Protein AF-A0A7Y2GK60-F1 (afdb_monomer_lite)

pLDDT: mean 76.9, std 16.94, range [36.66, 94.44]

Sequence (176 aa):
MSRAVLLAFAMVAAMIVVGAVLTADDEATPAERQLGAAIASDLLDEEPGRPPTPYEPTAAGCIGAQVVARVGIDRLTEIGLTPEAISRIGFRPHELSLTPDERISVVDAMEACVDLLEVAVLSLSPTGGQAARACVRGALGPDGARSLWEWRVGPIEVAQPDGLPAKLELVDDCLG

Foldseek 3Di:
DDVLVVVLLVDQLDDFDWDDDPDDPDPDDPQLQLLLVLQLVLSNPPDDPDDDDPQSSVLSSQLSNQLCVQCPPVNCVVQVRHSVVCVPPNDQLLPTPDDLVSLLSSLVSNVNTGQLLLSVLCSSCVPDDPQLSVQLSVLQDSVNSSQVSSCRSHHVPDDRPPPNVVSVVSNVVSRD

Radius of gyration: 16.2 Å; chains: 1; bounding box: 33×37×48 Å

Secondary structure (DSSP, 8-state):
--HHHHHHTT---------------SS--HHHHHHHHHHHHHHH---TTPPPPTTHHHHHHHHHHHHHHHH-HHHHHHTT--HHHHHHH---GGGS---HHHHHHHHHHHHT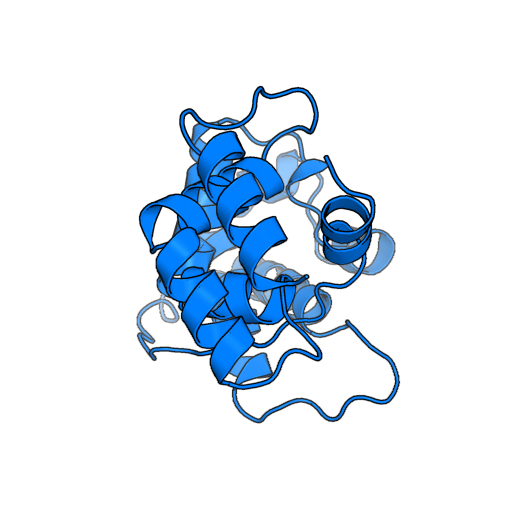TS-HHHHHHHHH-SS--HHHHHHHHHHHHHHHHHHHHHHHHS-TTSPPPTTHHHHHHHHHHHH-

Structure (mmCIF, N/CA/C/O backbone):
data_AF-A0A7Y2GK60-F1
#
_entry.id   AF-A0A7Y2GK60-F1
#
loop_
_atom_site.group_PDB
_atom_site.id
_atom_site.type_symbol
_atom_site.label_atom_id
_atom_site.label_alt_id
_atom_site.label_comp_id
_atom_site.label_asym_id
_atom_site.label_entity_id
_atom_site.label_seq_id
_atom_site.pdbx_PDB_ins_code
_atom_site.Cartn_x
_atom_site.Cartn_y
_atom_site.Cartn_z
_atom_site.occupancy
_atom_site.B_iso_or_equiv
_atom_site.auth_seq_id
_atom_site.auth_comp_id
_atom_site.auth_asym_id
_atom_site.auth_atom_id
_atom_site.pdbx_PDB_model_num
ATOM 1 N N . MET A 1 1 ? -2.068 7.053 -22.361 1.00 48.44 1 MET A N 1
ATOM 2 C CA . MET A 1 1 ? -2.176 5.809 -21.568 1.00 48.44 1 MET A CA 1
ATOM 3 C C . MET A 1 1 ? -2.483 4.658 -22.501 1.00 48.44 1 MET A C 1
ATOM 5 O O . MET A 1 1 ? -3.569 4.623 -23.077 1.00 48.44 1 MET A O 1
ATOM 9 N N . SER A 1 2 ? -1.514 3.766 -22.697 1.00 42.38 2 SER A N 1
ATOM 10 C CA . SER A 1 2 ? -1.704 2.568 -23.510 1.00 42.38 2 SER A CA 1
ATOM 11 C C . SER A 1 2 ? -2.629 1.575 -22.791 1.00 42.38 2 SER A C 1
ATOM 13 O O . SER A 1 2 ? -2.714 1.561 -21.562 1.00 42.38 2 SER A O 1
ATOM 15 N N . ARG A 1 3 ? -3.355 0.736 -23.543 1.00 42.28 3 ARG A N 1
ATOM 16 C CA . ARG A 1 3 ? -4.269 -0.284 -22.981 1.00 42.28 3 ARG A CA 1
ATOM 17 C C . ARG A 1 3 ? -3.556 -1.254 -22.024 1.00 42.28 3 ARG A C 1
ATOM 19 O O . ARG A 1 3 ? -4.218 -1.808 -21.156 1.00 42.28 3 ARG A O 1
ATOM 26 N N . ALA A 1 4 ? -2.238 -1.417 -22.164 1.00 41.47 4 ALA A N 1
ATOM 27 C CA . ALA A 1 4 ? -1.392 -2.250 -21.312 1.00 41.47 4 ALA A CA 1
ATOM 28 C C . ALA A 1 4 ? -1.320 -1.745 -19.860 1.00 41.47 4 ALA A C 1
ATOM 30 O O . ALA A 1 4 ? -1.541 -2.535 -18.948 1.00 41.47 4 ALA A O 1
ATOM 31 N N . VAL A 1 5 ? -1.140 -0.436 -19.637 1.00 46.25 5 VAL A N 1
ATOM 32 C CA . VAL A 1 5 ? -1.157 0.167 -18.289 1.00 46.25 5 VAL A CA 1
ATOM 33 C C . VAL A 1 5 ? -2.519 -0.044 -17.629 1.00 46.25 5 VAL A C 1
ATOM 35 O O . VAL A 1 5 ? -2.594 -0.519 -16.503 1.00 46.25 5 VAL A O 1
ATOM 38 N N . LEU A 1 6 ? -3.611 0.224 -18.356 1.00 44.09 6 LEU A N 1
ATOM 39 C CA . LEU A 1 6 ? -4.986 0.008 -17.877 1.00 44.09 6 LEU A CA 1
ATOM 40 C C . LEU A 1 6 ? -5.301 -1.467 -17.566 1.00 44.09 6 LEU A C 1
ATOM 42 O O . LEU A 1 6 ? -6.084 -1.731 -16.658 1.00 44.09 6 LEU A O 1
ATOM 46 N N . LEU A 1 7 ? -4.703 -2.418 -18.293 1.00 40.12 7 LEU A N 1
ATOM 47 C CA . LEU A 1 7 ? -4.845 -3.858 -18.043 1.00 40.12 7 LEU A CA 1
ATOM 48 C C . LEU A 1 7 ? -3.980 -4.338 -16.867 1.00 40.12 7 LEU A C 1
ATOM 50 O O . LEU A 1 7 ? -4.447 -5.167 -16.090 1.00 40.12 7 LEU A O 1
ATOM 54 N N . ALA A 1 8 ? -2.780 -3.780 -16.677 1.00 44.50 8 ALA A N 1
ATOM 55 C CA . ALA A 1 8 ? -1.943 -4.055 -15.506 1.00 44.50 8 ALA A CA 1
ATOM 56 C C . ALA A 1 8 ? -2.621 -3.594 -14.200 1.00 44.50 8 ALA A C 1
ATOM 58 O O . ALA A 1 8 ? -2.521 -4.273 -13.182 1.00 44.50 8 ALA A O 1
ATOM 59 N N . PHE A 1 9 ? -3.416 -2.514 -14.241 1.00 44.41 9 PHE A N 1
ATOM 60 C CA . PHE A 1 9 ? -4.213 -2.045 -13.095 1.00 44.41 9 PHE A CA 1
ATOM 61 C C . PHE A 1 9 ? -5.271 -3.043 -12.592 1.00 44.41 9 PHE A C 1
ATOM 63 O O . PHE A 1 9 ? -5.734 -2.901 -11.457 1.00 44.41 9 PHE A O 1
ATOM 70 N N . ALA A 1 10 ? -5.639 -4.043 -13.399 1.00 39.12 10 ALA A N 1
ATOM 71 C CA . ALA A 1 10 ? -6.631 -5.059 -13.055 1.00 39.12 10 ALA A CA 1
ATOM 72 C C . ALA A 1 10 ? -6.024 -6.406 -12.612 1.00 39.12 10 ALA A C 1
ATOM 74 O O . ALA A 1 10 ? -6.779 -7.307 -12.264 1.00 39.12 10 ALA A O 1
ATOM 75 N N . MET A 1 11 ? -4.694 -6.573 -12.645 1.00 37.56 11 MET A N 1
ATOM 76 C CA . MET A 1 11 ? -4.061 -7.900 -12.603 1.00 37.56 11 MET A CA 1
ATOM 77 C C . MET A 1 11 ? -2.810 -7.934 -11.710 1.00 37.56 11 MET A C 1
ATOM 79 O O . MET A 1 11 ? -1.748 -8.393 -12.122 1.00 37.56 11 MET A O 1
ATOM 83 N N . VAL A 1 12 ? -2.920 -7.425 -10.479 1.00 42.41 12 VAL A N 1
ATOM 84 C CA . VAL A 1 12 ? -1.800 -7.380 -9.521 1.00 42.41 12 VAL A CA 1
ATOM 85 C C . VAL A 1 12 ? -2.029 -8.356 -8.374 1.00 42.41 12 VAL A C 1
ATOM 87 O O . VAL A 1 12 ? -2.078 -7.967 -7.214 1.00 42.41 12 VAL A O 1
ATOM 90 N N . ALA A 1 13 ? -2.105 -9.644 -8.705 1.00 40.44 13 ALA A N 1
ATOM 91 C CA . ALA A 1 13 ? -1.953 -10.707 -7.719 1.00 40.44 13 ALA A CA 1
ATOM 92 C C . ALA A 1 13 ? -0.456 -10.867 -7.387 1.00 40.44 13 ALA A C 1
ATOM 94 O O . ALA A 1 13 ? 0.284 -11.646 -8.000 1.00 40.44 13 ALA A O 1
ATOM 95 N N . ALA A 1 14 ? -0.026 -10.006 -6.463 1.00 44.34 14 ALA A N 1
ATOM 96 C CA . ALA A 1 14 ? 1.103 -10.102 -5.545 1.00 44.34 14 ALA A CA 1
ATOM 97 C C . ALA A 1 14 ? 2.241 -11.075 -5.923 1.00 44.34 14 ALA A C 1
ATOM 99 O O . ALA A 1 14 ? 2.119 -12.293 -5.840 1.00 44.34 14 ALA A O 1
ATOM 100 N N . MET A 1 15 ? 3.420 -10.538 -6.233 1.00 42.94 15 MET A N 1
ATOM 101 C CA . MET A 1 15 ? 4.673 -11.199 -5.869 1.00 42.94 15 MET A CA 1
ATOM 102 C C . MET A 1 15 ? 5.364 -10.299 -4.861 1.00 42.94 15 MET A C 1
ATOM 104 O O . MET A 1 15 ? 5.903 -9.252 -5.213 1.00 42.94 15 MET A O 1
ATOM 108 N N . ILE A 1 16 ? 5.292 -10.691 -3.595 1.00 49.38 16 ILE A N 1
ATOM 109 C CA . ILE A 1 16 ? 5.870 -9.920 -2.510 1.00 49.38 16 ILE A CA 1
ATOM 110 C C . ILE A 1 16 ? 7.269 -10.457 -2.198 1.00 49.38 16 ILE A C 1
ATOM 112 O O . ILE A 1 16 ? 7.424 -11.591 -1.747 1.00 49.38 16 ILE A O 1
ATOM 116 N N . VAL A 1 17 ? 8.292 -9.632 -2.432 1.00 43.31 17 VAL A N 1
ATOM 117 C CA . VAL A 1 17 ? 9.670 -9.894 -1.997 1.00 43.31 17 VAL A CA 1
ATOM 118 C C . VAL A 1 17 ? 9.886 -9.184 -0.660 1.00 43.31 17 VAL A C 1
ATOM 120 O O . VAL A 1 17 ? 9.872 -7.956 -0.593 1.00 43.31 17 VAL A O 1
ATOM 123 N N . VAL A 1 18 ? 10.030 -9.969 0.412 1.00 51.22 18 VAL A N 1
ATOM 124 C CA . VAL A 1 18 ? 10.184 -9.476 1.792 1.00 51.22 18 VAL A CA 1
ATOM 125 C C . VAL A 1 18 ? 11.659 -9.350 2.167 1.00 51.22 18 VAL A C 1
ATOM 127 O O . VAL A 1 18 ? 12.405 -10.329 2.103 1.00 51.22 18 VAL A O 1
ATOM 130 N N . GLY A 1 19 ? 12.048 -8.169 2.653 1.00 39.22 19 GLY A N 1
ATOM 131 C CA . GLY A 1 19 ? 13.185 -7.989 3.556 1.00 39.22 19 GLY A CA 1
ATOM 132 C C . GLY A 1 19 ? 12.674 -8.045 4.995 1.00 39.22 19 GLY A C 1
ATOM 133 O O . GLY A 1 19 ? 11.922 -7.177 5.419 1.00 39.22 19 GLY A O 1
ATOM 134 N N . ALA A 1 20 ? 13.003 -9.100 5.740 1.00 36.66 20 ALA A N 1
ATOM 135 C CA . ALA A 1 20 ? 12.421 -9.329 7.060 1.00 36.66 20 ALA A CA 1
ATOM 136 C C . ALA A 1 20 ? 12.900 -8.293 8.096 1.00 36.66 20 ALA A C 1
ATOM 138 O O . ALA A 1 20 ? 14.065 -8.311 8.493 1.00 36.66 20 ALA A O 1
ATOM 139 N N . VAL A 1 21 ? 11.985 -7.457 8.598 1.00 41.50 21 VAL A N 1
ATOM 140 C CA . VAL A 1 21 ? 12.143 -6.713 9.860 1.00 41.50 21 VAL A CA 1
ATOM 141 C C . VAL A 1 21 ? 10.913 -6.984 10.730 1.00 41.50 21 VAL A C 1
ATOM 143 O O . VAL A 1 21 ? 9.880 -6.336 10.614 1.00 41.50 21 VAL A O 1
ATOM 146 N N . LEU A 1 22 ? 11.012 -8.000 11.591 1.00 44.97 22 LEU A N 1
ATOM 147 C CA . LEU A 1 22 ? 9.994 -8.334 12.589 1.00 44.97 22 LEU A CA 1
ATOM 148 C C . LEU A 1 22 ? 10.302 -7.590 13.893 1.00 44.97 22 LEU A C 1
ATOM 150 O O . LEU A 1 22 ? 11.036 -8.103 14.734 1.00 44.97 22 LEU A O 1
ATOM 154 N N . THR A 1 23 ? 9.747 -6.390 14.068 1.00 45.88 23 THR A N 1
ATOM 155 C CA . THR A 1 23 ? 9.702 -5.703 15.372 1.00 45.88 23 THR A CA 1
ATOM 156 C C . THR A 1 23 ? 8.397 -4.910 15.507 1.00 45.88 23 THR A C 1
ATOM 158 O O . THR A 1 23 ? 8.400 -3.692 15.350 1.00 45.88 23 THR A O 1
ATOM 161 N N . ALA A 1 24 ? 7.260 -5.573 15.734 1.00 49.47 24 ALA A N 1
ATOM 162 C CA . ALA A 1 24 ? 6.012 -4.862 16.065 1.00 49.47 24 ALA A CA 1
ATOM 163 C C . ALA A 1 24 ? 5.021 -5.636 16.965 1.00 49.47 24 ALA A C 1
ATOM 165 O O . ALA A 1 24 ? 3.956 -5.111 17.260 1.00 49.47 24 ALA A O 1
ATOM 166 N N . ASP A 1 25 ? 5.324 -6.862 17.408 1.00 53.59 25 ASP A N 1
ATOM 167 C CA . ASP A 1 25 ? 4.265 -7.781 17.873 1.00 53.59 25 ASP A CA 1
ATOM 168 C C . ASP A 1 25 ? 3.918 -7.728 19.380 1.00 53.5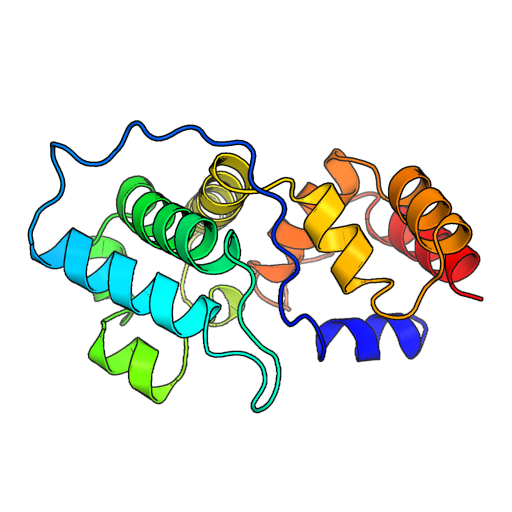9 25 ASP A C 1
ATOM 170 O O . ASP A 1 25 ? 2.894 -8.273 19.781 1.00 53.59 25 ASP A O 1
ATOM 174 N N . ASP A 1 26 ? 4.707 -7.077 20.245 1.00 59.47 26 ASP A N 1
ATOM 175 C CA . ASP A 1 26 ? 4.514 -7.236 21.705 1.00 59.47 26 ASP A CA 1
ATOM 176 C C . ASP A 1 26 ? 3.444 -6.322 22.349 1.00 59.47 26 ASP A C 1
ATOM 178 O O . ASP A 1 26 ? 3.008 -6.603 23.465 1.00 59.47 26 ASP A O 1
ATOM 182 N N . GLU A 1 27 ? 2.964 -5.264 21.680 1.00 74.94 27 GLU A N 1
ATOM 183 C CA . GLU A 1 27 ? 2.022 -4.294 22.288 1.00 74.94 27 GLU A CA 1
ATOM 184 C C . GLU A 1 27 ? 0.611 -4.272 21.669 1.00 74.94 27 GLU A C 1
ATOM 186 O O . GLU A 1 27 ? -0.264 -3.558 22.159 1.00 74.94 27 GLU A O 1
ATOM 191 N N . ALA A 1 28 ? 0.340 -5.076 20.635 1.00 81.50 28 ALA A N 1
ATOM 192 C CA . ALA A 1 28 ? -0.940 -5.026 19.927 1.00 81.50 28 ALA A CA 1
ATOM 193 C C . ALA A 1 28 ? -2.105 -5.641 20.731 1.00 81.50 28 ALA A C 1
ATOM 195 O O . ALA A 1 28 ? -2.080 -6.794 21.188 1.00 81.50 28 ALA A O 1
ATOM 196 N N . THR A 1 29 ? -3.203 -4.896 20.829 1.00 90.00 29 THR A N 1
ATOM 197 C CA . THR A 1 29 ? -4.468 -5.357 21.404 1.00 90.00 29 THR A CA 1
ATOM 198 C C . THR A 1 29 ? -5.056 -6.530 20.600 1.00 90.00 29 THR A C 1
ATOM 200 O O . THR A 1 29 ? -4.732 -6.740 19.426 1.00 90.00 29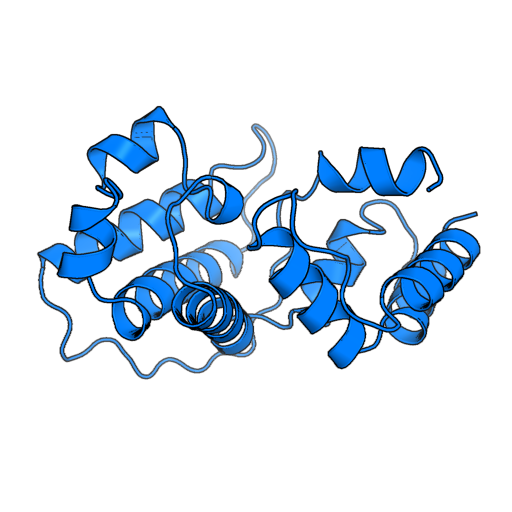 THR A O 1
ATOM 203 N N . PRO A 1 30 ? -5.951 -7.346 21.193 1.00 89.94 30 PRO A N 1
ATOM 204 C CA . PRO A 1 30 ? -6.631 -8.415 20.456 1.00 89.94 30 PRO A CA 1
ATOM 205 C C . PRO A 1 30 ? -7.399 -7.916 19.224 1.00 89.94 30 PRO A C 1
ATOM 207 O O . PRO A 1 30 ? -7.415 -8.595 18.202 1.00 89.94 30 PRO A O 1
ATOM 210 N N . ALA A 1 31 ? -8.003 -6.728 19.314 1.00 88.12 31 ALA A N 1
ATOM 211 C CA . ALA A 1 31 ? -8.757 -6.131 18.220 1.00 88.12 31 ALA A CA 1
ATOM 212 C C . ALA A 1 31 ? -7.830 -5.687 17.074 1.00 88.12 31 ALA A C 1
ATOM 214 O O . ALA A 1 31 ? -8.126 -5.953 15.911 1.00 88.12 31 ALA A O 1
ATOM 215 N N . GLU A 1 32 ? -6.671 -5.098 17.390 1.00 89.25 32 GLU A N 1
ATOM 216 C CA . GLU A 1 32 ? -5.662 -4.723 16.387 1.00 89.25 32 GLU A CA 1
ATOM 217 C C . GLU A 1 32 ? -5.121 -5.942 15.647 1.00 89.25 32 GLU A C 1
ATOM 219 O O . GLU A 1 32 ? -5.056 -5.945 14.418 1.00 89.25 32 GLU A O 1
ATOM 224 N N . ARG A 1 33 ? -4.818 -7.020 16.380 1.00 87.50 33 ARG A N 1
ATOM 225 C CA . ARG A 1 33 ? -4.391 -8.289 15.778 1.00 87.50 33 ARG A CA 1
ATOM 226 C C . ARG A 1 33 ? -5.467 -8.889 14.879 1.00 87.50 33 ARG A C 1
ATOM 228 O O . ARG A 1 33 ? -5.146 -9.394 13.807 1.00 87.50 33 ARG A O 1
ATOM 235 N N . GLN A 1 34 ? -6.735 -8.820 15.282 1.00 90.44 34 GLN A N 1
ATOM 236 C CA . GLN A 1 34 ? -7.847 -9.328 14.478 1.00 90.44 34 GLN A CA 1
ATOM 237 C C . GLN A 1 34 ? -8.026 -8.534 13.178 1.00 90.44 34 GLN A C 1
ATOM 239 O O . GLN A 1 34 ? -8.185 -9.134 12.116 1.00 90.44 34 GLN A O 1
ATOM 244 N N . LEU A 1 35 ? -7.981 -7.200 13.244 1.00 89.38 35 LEU A N 1
ATOM 245 C CA . LEU A 1 35 ? -8.101 -6.351 12.059 1.00 89.38 35 LEU A CA 1
ATOM 246 C C . LEU A 1 35 ? -6.892 -6.508 11.129 1.00 89.38 35 LEU A C 1
ATOM 248 O O . LEU A 1 35 ? -7.070 -6.668 9.923 1.00 89.38 35 LEU A O 1
ATOM 252 N N . GLY A 1 36 ? -5.677 -6.544 11.682 1.00 87.31 36 GLY A N 1
ATOM 253 C CA . GLY A 1 36 ? -4.457 -6.784 10.913 1.00 87.31 36 GLY A CA 1
ATOM 254 C C . GLY A 1 36 ? -4.481 -8.142 10.208 1.00 87.31 36 GLY A C 1
ATOM 255 O O . GLY A 1 36 ? -4.156 -8.227 9.027 1.00 87.31 36 GLY A O 1
ATOM 256 N N . ALA A 1 37 ? -4.957 -9.191 10.885 1.00 87.31 37 ALA A N 1
ATOM 257 C CA . ALA A 1 37 ? -5.141 -10.509 10.282 1.00 87.31 37 ALA A CA 1
ATOM 258 C C . ALA A 1 37 ? -6.208 -10.516 9.175 1.00 87.31 37 ALA A C 1
ATOM 260 O O . ALA A 1 37 ? -6.038 -11.216 8.182 1.00 87.31 37 ALA A O 1
ATOM 261 N N . ALA A 1 38 ? -7.283 -9.733 9.310 1.00 86.50 38 ALA A N 1
ATOM 262 C CA . ALA A 1 38 ? -8.298 -9.611 8.265 1.00 86.50 38 ALA A CA 1
ATOM 263 C C . ALA A 1 38 ? -7.743 -8.926 7.006 1.00 86.50 38 ALA A C 1
ATOM 265 O O . ALA A 1 38 ? -7.960 -9.424 5.906 1.00 86.50 38 ALA A O 1
ATOM 266 N N . ILE A 1 39 ? -6.975 -7.840 7.166 1.00 85.00 39 ILE A N 1
ATOM 267 C CA . ILE A 1 39 ? -6.272 -7.178 6.053 1.00 85.00 39 ILE A CA 1
ATOM 268 C C . ILE A 1 39 ? -5.290 -8.154 5.397 1.00 85.00 39 ILE A C 1
ATOM 270 O O . ILE A 1 39 ? -5.273 -8.289 4.179 1.00 85.00 39 ILE A O 1
ATOM 274 N N . ALA A 1 40 ? -4.498 -8.869 6.199 1.00 85.94 40 ALA A N 1
ATOM 275 C CA . ALA A 1 40 ? -3.554 -9.860 5.698 1.00 85.94 40 ALA A CA 1
ATOM 276 C C . ALA A 1 40 ? -4.251 -10.981 4.914 1.00 85.94 40 ALA A C 1
ATOM 278 O O . ALA A 1 40 ? -3.777 -11.365 3.853 1.00 85.94 40 ALA A O 1
ATOM 279 N N . SER A 1 41 ? -5.372 -11.495 5.423 1.00 82.25 41 SER A N 1
ATOM 280 C CA . SER A 1 41 ? -6.147 -12.540 4.749 1.00 82.25 41 SER A CA 1
ATOM 281 C C . SER A 1 41 ? -6.661 -12.067 3.396 1.00 82.25 41 SER A C 1
ATOM 283 O O . SER A 1 41 ? -6.526 -12.792 2.421 1.00 82.25 41 SER A O 1
ATOM 285 N N . ASP A 1 42 ? -7.191 -10.848 3.321 1.00 85.12 42 ASP A N 1
ATOM 286 C CA . ASP A 1 42 ? -7.676 -10.284 2.062 1.00 85.12 42 ASP A CA 1
ATOM 287 C C . ASP A 1 42 ? -6.549 -10.087 1.039 1.00 85.12 42 ASP A C 1
ATOM 289 O O . ASP A 1 42 ? -6.689 -10.459 -0.120 1.00 85.12 42 ASP A O 1
ATOM 293 N N . LEU A 1 43 ? -5.381 -9.611 1.488 1.00 78.50 43 LEU A N 1
ATOM 294 C CA . LEU A 1 43 ? -4.188 -9.491 0.642 1.00 78.50 43 LEU A CA 1
ATOM 295 C C . LEU A 1 43 ? -3.668 -10.845 0.124 1.00 78.50 43 LEU A C 1
ATOM 297 O O . LEU A 1 43 ? -2.927 -10.873 -0.858 1.00 78.50 43 LEU A O 1
ATOM 301 N N . LEU A 1 44 ? -4.007 -11.951 0.794 1.00 74.44 44 LEU A N 1
ATOM 302 C CA . LEU A 1 44 ? -3.642 -13.312 0.390 1.00 74.44 44 LEU A CA 1
ATOM 303 C C . LEU A 1 44 ? -4.703 -13.988 -0.481 1.00 74.44 44 LEU A C 1
ATOM 305 O O . LEU A 1 44 ? -4.371 -14.956 -1.163 1.00 74.44 44 LEU A O 1
ATOM 309 N N . ASP A 1 45 ? -5.947 -13.510 -0.467 1.00 70.12 45 ASP A N 1
ATOM 310 C CA . ASP A 1 45 ? -7.085 -14.167 -1.123 1.00 70.12 45 ASP A CA 1
ATOM 311 C C . ASP A 1 45 ? -7.124 -13.972 -2.658 1.00 70.12 45 ASP A C 1
ATOM 313 O O . ASP A 1 45 ? -8.111 -14.321 -3.311 1.00 70.12 45 ASP A O 1
ATOM 317 N N . GLU A 1 46 ? -6.040 -13.499 -3.286 1.00 58.47 46 GLU A N 1
ATOM 318 C CA . GLU A 1 46 ? -5.980 -13.326 -4.740 1.00 58.47 46 GLU A CA 1
ATOM 319 C C . GLU A 1 46 ? -5.381 -14.529 -5.512 1.00 58.47 46 GLU A C 1
ATOM 321 O O . GLU A 1 46 ? -4.217 -14.901 -5.383 1.00 58.47 46 GLU A O 1
ATOM 326 N N . GLU A 1 47 ? -6.233 -15.050 -6.407 1.00 50.50 47 GLU A N 1
ATOM 327 C CA . GLU A 1 47 ? -6.097 -16.081 -7.455 1.00 50.50 47 GLU A CA 1
ATOM 328 C C . GLU A 1 47 ? -6.387 -17.561 -7.099 1.00 50.50 47 GLU A C 1
ATOM 330 O O . GLU A 1 47 ? -5.498 -18.316 -6.686 1.00 50.50 47 GLU A O 1
ATOM 335 N N . PRO A 1 48 ? -7.616 -18.062 -7.392 1.00 44.56 48 PRO A N 1
ATOM 336 C CA . PRO A 1 48 ? -7.918 -19.487 -7.303 1.00 44.56 48 PRO A CA 1
ATOM 337 C C . PRO A 1 48 ? -7.024 -20.299 -8.251 1.00 44.56 48 PRO A C 1
ATOM 339 O O . PRO A 1 48 ? -7.115 -20.194 -9.473 1.00 44.56 48 PRO A O 1
ATOM 342 N N . GLY A 1 49 ? -6.188 -21.164 -7.671 1.00 50.62 49 GLY A N 1
ATOM 343 C CA . GLY A 1 49 ? -5.324 -22.096 -8.403 1.00 50.62 49 GLY A CA 1
ATOM 344 C C . GLY A 1 49 ? -3.829 -21.783 -8.344 1.00 50.62 49 GLY A C 1
ATOM 345 O O . GLY A 1 49 ? -3.038 -22.599 -8.821 1.00 50.62 49 GLY A O 1
ATOM 346 N N . ARG A 1 50 ? -3.418 -20.667 -7.728 1.00 53.06 50 ARG A N 1
ATOM 347 C CA . ARG A 1 50 ? -2.003 -20.366 -7.491 1.00 53.06 50 ARG A CA 1
ATOM 348 C C . ARG A 1 50 ? -1.576 -20.873 -6.105 1.00 53.06 50 ARG A C 1
ATOM 350 O O . ARG A 1 50 ? -2.198 -20.516 -5.110 1.00 53.06 50 ARG A O 1
ATOM 357 N N . PRO A 1 51 ? -0.540 -21.726 -6.004 1.00 52.56 51 PRO A N 1
ATOM 358 C CA . PRO A 1 51 ? -0.016 -22.124 -4.707 1.00 52.56 51 PRO A CA 1
ATOM 359 C C . PRO A 1 51 ? 0.650 -20.913 -4.032 1.00 52.56 51 PRO A C 1
ATOM 361 O O . PRO A 1 51 ? 1.458 -20.247 -4.689 1.00 52.56 51 PRO A O 1
ATOM 364 N N . PRO A 1 52 ? 0.354 -20.640 -2.749 1.00 54.38 52 PRO A N 1
ATOM 365 C CA . PRO A 1 52 ? 0.999 -19.555 -2.029 1.00 54.38 52 PRO A CA 1
ATOM 366 C C . PRO A 1 52 ? 2.500 -19.824 -1.936 1.00 54.38 52 PRO A C 1
ATOM 368 O O . PRO A 1 52 ? 2.944 -20.952 -1.684 1.00 54.38 52 PRO A O 1
ATOM 371 N N . THR A 1 53 ? 3.302 -18.786 -2.132 1.00 58.94 53 THR A N 1
ATOM 372 C CA . THR A 1 53 ? 4.728 -18.855 -1.835 1.00 58.94 53 THR A CA 1
ATOM 373 C C . THR A 1 53 ? 4.928 -18.857 -0.315 1.00 58.94 53 THR A C 1
ATOM 375 O O . THR A 1 53 ? 4.132 -18.265 0.414 1.00 58.94 53 THR A O 1
ATOM 378 N N . PRO A 1 54 ? 6.007 -19.462 0.212 1.00 52.22 54 PRO A N 1
ATOM 379 C CA . PRO A 1 54 ? 6.286 -19.453 1.652 1.00 52.22 54 PRO A CA 1
ATOM 380 C C . PRO A 1 54 ? 6.417 -18.050 2.274 1.00 52.22 54 PRO A C 1
ATOM 382 O O . PRO A 1 54 ? 6.361 -17.921 3.493 1.00 52.22 54 PRO A O 1
ATOM 385 N N . TYR A 1 55 ? 6.610 -17.015 1.448 1.00 53.78 55 TYR A N 1
ATOM 386 C CA . TYR A 1 55 ? 6.894 -15.638 1.860 1.00 53.78 55 TYR A CA 1
ATOM 387 C C . TYR A 1 55 ? 5.672 -14.708 1.787 1.00 53.78 55 TYR A C 1
ATOM 389 O O . TYR A 1 55 ? 5.638 -13.683 2.471 1.00 53.78 55 TYR A O 1
ATOM 397 N N . GLU A 1 56 ? 4.651 -15.067 1.006 1.00 61.72 56 GLU A N 1
ATOM 398 C CA . GLU A 1 56 ? 3.401 -14.302 0.891 1.00 61.72 56 GLU A CA 1
ATOM 399 C C . GLU A 1 56 ? 2.681 -14.159 2.250 1.00 61.72 56 GLU A C 1
ATOM 401 O O . GLU A 1 56 ? 2.382 -13.022 2.629 1.00 61.72 56 GLU A O 1
ATOM 406 N N . PRO A 1 57 ? 2.501 -15.226 3.064 1.00 62.62 57 PRO A N 1
ATOM 407 C CA . PRO A 1 57 ? 1.840 -15.113 4.367 1.00 62.62 57 PRO A CA 1
ATOM 408 C C . PRO A 1 57 ? 2.564 -14.183 5.347 1.00 62.62 57 PRO A C 1
ATOM 410 O O . PRO A 1 57 ? 1.923 -13.455 6.104 1.00 62.62 57 PRO A O 1
ATOM 413 N N . THR A 1 58 ? 3.902 -14.172 5.322 1.00 75.75 58 THR A N 1
ATOM 414 C CA . THR A 1 58 ? 4.702 -13.301 6.197 1.00 75.75 58 THR A CA 1
ATOM 415 C C . THR A 1 58 ? 4.588 -11.832 5.815 1.00 75.75 58 THR A C 1
ATOM 417 O O . THR A 1 58 ? 4.561 -10.969 6.690 1.00 75.75 58 THR A O 1
ATOM 420 N N . ALA A 1 59 ? 4.488 -11.535 4.521 1.00 77.88 59 ALA A N 1
ATOM 421 C CA . ALA A 1 59 ? 4.389 -10.164 4.059 1.00 77.88 59 ALA A CA 1
ATOM 422 C C . ALA A 1 59 ? 3.000 -9.576 4.280 1.00 77.88 59 ALA A C 1
ATOM 424 O O . ALA A 1 59 ? 2.880 -8.465 4.786 1.00 77.88 59 ALA A O 1
ATOM 425 N N . ALA A 1 60 ? 1.954 -10.337 3.952 1.00 80.88 60 ALA A N 1
ATOM 426 C CA . ALA A 1 60 ? 0.581 -9.911 4.174 1.00 80.88 60 ALA A CA 1
ATOM 427 C C . ALA A 1 60 ? 0.309 -9.679 5.667 1.00 80.88 60 ALA A C 1
ATOM 429 O O . ALA A 1 60 ? -0.258 -8.651 6.034 1.00 80.88 60 ALA A O 1
ATOM 430 N N . GLY A 1 61 ? 0.800 -10.579 6.533 1.00 84.69 61 GLY A N 1
ATOM 431 C CA . GLY A 1 61 ? 0.758 -10.401 7.986 1.00 84.69 61 GLY A CA 1
ATOM 432 C C . GLY A 1 61 ? 1.471 -9.126 8.448 1.00 84.69 61 GLY A C 1
ATOM 433 O O . GLY A 1 61 ? 0.908 -8.360 9.229 1.00 84.69 61 GLY A O 1
ATOM 434 N N . CYS A 1 62 ? 2.670 -8.857 7.918 1.00 88.38 62 CYS A N 1
ATOM 435 C CA . CYS A 1 62 ? 3.410 -7.627 8.204 1.00 88.38 62 CYS A CA 1
ATOM 436 C C . CYS A 1 62 ? 2.631 -6.374 7.774 1.00 88.38 62 CYS A C 1
ATOM 438 O O . CYS A 1 62 ? 2.479 -5.452 8.574 1.00 88.38 62 CYS A O 1
ATOM 440 N N . ILE A 1 63 ? 2.094 -6.349 6.548 1.00 88.31 63 ILE A N 1
ATOM 441 C CA . ILE A 1 63 ? 1.344 -5.202 6.015 1.00 88.31 63 ILE A CA 1
ATOM 442 C C . ILE A 1 63 ? 0.108 -4.940 6.874 1.00 88.31 63 ILE A C 1
ATOM 444 O O . ILE A 1 63 ? -0.104 -3.809 7.305 1.00 88.31 63 ILE A O 1
ATOM 448 N N . GLY A 1 64 ? -0.681 -5.978 7.167 1.00 87.88 64 GLY A N 1
ATOM 449 C CA . GLY A 1 64 ? -1.872 -5.852 8.003 1.00 87.88 64 GLY A CA 1
ATOM 450 C C . GLY A 1 64 ? -1.555 -5.273 9.383 1.00 87.88 64 GLY A C 1
ATOM 451 O O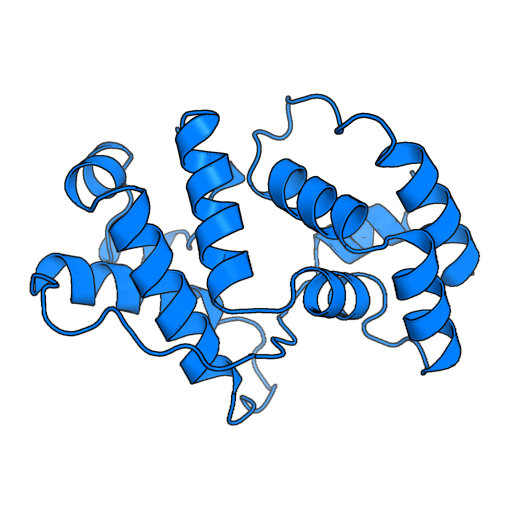 . GLY A 1 64 ? -2.223 -4.340 9.827 1.00 87.88 64 GLY A O 1
ATOM 452 N N . ALA A 1 65 ? -0.493 -5.760 10.030 1.00 89.62 65 ALA A N 1
ATOM 453 C CA . ALA A 1 65 ? -0.037 -5.229 11.313 1.00 89.62 65 ALA A CA 1
ATOM 454 C C . ALA A 1 65 ? 0.433 -3.765 11.210 1.00 89.62 65 ALA A C 1
ATOM 456 O O . ALA A 1 65 ? 0.043 -2.936 12.030 1.00 89.62 65 ALA A O 1
ATOM 457 N N . GLN A 1 66 ? 1.228 -3.421 10.192 1.00 91.44 66 GLN A N 1
ATOM 458 C CA . GLN A 1 66 ? 1.760 -2.067 10.005 1.00 91.44 66 GLN A CA 1
ATOM 459 C C . GLN A 1 66 ? 0.675 -1.042 9.655 1.00 91.44 66 GLN A C 1
ATOM 461 O O . GLN A 1 66 ? 0.733 0.090 10.134 1.00 91.44 66 GLN A O 1
ATOM 466 N N . VAL A 1 67 ? -0.333 -1.421 8.865 1.00 91.06 67 VAL A N 1
ATOM 467 C CA . VAL A 1 67 ? -1.475 -0.547 8.555 1.00 91.06 67 VAL A CA 1
ATOM 468 C C . VAL A 1 67 ? -2.232 -0.202 9.834 1.00 91.06 67 VAL A C 1
ATOM 470 O O . VAL A 1 67 ? -2.491 0.973 10.094 1.00 91.06 67 VAL A O 1
ATOM 473 N N . VAL A 1 68 ? -2.537 -1.203 10.664 1.00 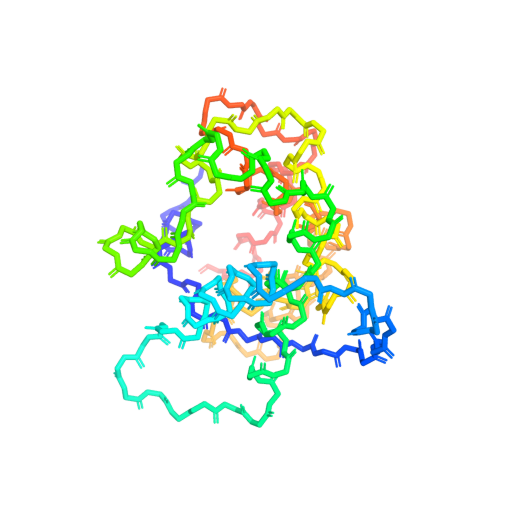91.94 68 VAL A N 1
ATOM 474 C CA . VAL A 1 68 ? -3.227 -0.984 11.941 1.00 91.94 68 VAL A CA 1
ATOM 475 C C . VAL A 1 68 ? -2.375 -0.151 12.898 1.00 91.94 68 VAL A C 1
ATOM 477 O O . VAL A 1 68 ? -2.894 0.794 13.485 1.00 91.94 68 VAL A O 1
ATOM 480 N N . ALA A 1 69 ? -1.076 -0.436 13.009 1.00 91.31 69 ALA A N 1
ATOM 481 C CA . ALA A 1 69 ? -0.170 0.293 13.897 1.00 91.31 69 ALA A CA 1
ATOM 482 C C . ALA A 1 69 ? 0.001 1.773 13.513 1.00 91.31 69 ALA A C 1
ATOM 484 O O . ALA A 1 69 ? 0.177 2.619 14.386 1.00 91.31 69 ALA A O 1
ATOM 485 N N . ARG A 1 70 ? -0.034 2.097 12.214 1.00 92.56 70 ARG A N 1
ATOM 486 C CA . ARG A 1 70 ? 0.206 3.464 11.722 1.00 92.56 70 ARG A CA 1
ATOM 487 C C . ARG A 1 70 ? -1.062 4.301 11.604 1.00 92.56 70 ARG A C 1
ATOM 489 O O . ARG A 1 70 ? -1.021 5.486 11.911 1.00 92.56 70 ARG A O 1
ATOM 496 N N . VAL A 1 71 ? -2.170 3.711 11.154 1.00 92.12 71 VAL A N 1
ATOM 497 C CA . VAL A 1 71 ? -3.448 4.431 11.000 1.00 92.12 71 VAL A CA 1
ATOM 498 C C . VAL A 1 71 ? -4.252 4.419 12.303 1.00 92.12 71 VAL A C 1
ATOM 500 O O . VAL A 1 71 ? -4.937 5.388 12.617 1.00 92.12 71 VAL A O 1
ATOM 503 N N . GLY A 1 72 ? -4.141 3.344 13.085 1.00 92.06 72 GLY A N 1
ATOM 504 C CA . GLY A 1 72 ? -4.870 3.146 14.333 1.00 92.06 72 GLY A CA 1
ATOM 505 C C . GLY A 1 72 ? -6.215 2.447 14.131 1.00 92.06 72 GLY A C 1
ATOM 506 O O . GLY A 1 72 ? -6.987 2.770 13.226 1.00 92.06 72 GLY A O 1
ATOM 507 N N . ILE A 1 73 ? -6.527 1.491 15.011 1.00 92.88 73 ILE A N 1
ATOM 508 C CA . ILE A 1 73 ? -7.766 0.705 14.936 1.00 92.88 73 ILE A CA 1
ATOM 509 C C . ILE A 1 73 ? -9.033 1.553 15.060 1.00 92.88 73 ILE A C 1
ATOM 511 O O . ILE A 1 73 ? -9.995 1.312 14.330 1.00 92.88 73 ILE A O 1
ATOM 515 N N . ASP A 1 74 ? -9.034 2.555 15.939 1.00 93.69 74 ASP A N 1
ATOM 516 C CA . ASP A 1 74 ? -10.197 3.422 16.144 1.00 93.69 74 ASP A CA 1
ATOM 517 C C . ASP A 1 74 ? -10.535 4.167 14.855 1.00 93.69 74 ASP A C 1
ATOM 519 O O . ASP A 1 74 ? -11.690 4.205 14.429 1.00 93.69 74 ASP A O 1
ATOM 523 N N . ARG A 1 75 ? -9.501 4.680 14.181 1.00 94.44 75 ARG A N 1
ATOM 524 C CA . ARG A 1 75 ? -9.645 5.409 12.928 1.00 94.44 75 ARG A CA 1
ATOM 525 C C . ARG A 1 75 ? -10.094 4.506 11.784 1.00 94.44 75 ARG A C 1
ATOM 527 O O . ARG A 1 75 ? -11.003 4.868 11.040 1.00 94.44 75 ARG A O 1
ATOM 534 N N . LEU A 1 76 ? -9.495 3.321 11.657 1.00 92.12 76 LEU A N 1
ATOM 535 C CA . LEU A 1 76 ? -9.900 2.326 10.661 1.00 92.12 76 LEU A CA 1
ATOM 536 C C . LEU A 1 76 ? -11.358 1.884 10.876 1.00 92.12 76 LEU A C 1
ATOM 538 O O . LEU A 1 76 ? -12.128 1.799 9.921 1.00 92.12 76 LEU A O 1
ATOM 542 N N . THR A 1 77 ? -11.773 1.696 12.127 1.00 92.19 77 THR A N 1
ATOM 543 C CA . THR A 1 77 ? -13.157 1.342 12.466 1.00 92.19 77 THR A CA 1
ATOM 544 C C . THR A 1 77 ? -14.125 2.488 12.161 1.00 92.19 77 THR A C 1
ATOM 546 O O . THR A 1 77 ? -15.211 2.246 11.634 1.00 92.19 77 THR A O 1
ATOM 549 N N . GLU A 1 78 ? -13.737 3.737 12.439 1.00 93.50 78 GLU A N 1
ATOM 550 C CA . GLU A 1 78 ? -14.533 4.938 12.148 1.00 93.50 78 GLU A CA 1
ATOM 551 C C . GLU A 1 78 ? -14.865 5.062 10.654 1.00 93.50 78 GLU A C 1
ATOM 553 O O . GLU A 1 78 ? -15.999 5.377 10.292 1.00 93.50 78 GLU A O 1
ATOM 558 N N . ILE A 1 79 ? -13.906 4.753 9.775 1.00 91.75 79 ILE A N 1
ATOM 559 C CA . ILE A 1 79 ? -14.112 4.746 8.316 1.00 91.75 79 ILE A CA 1
ATOM 560 C C . ILE A 1 79 ? -14.764 3.452 7.803 1.00 91.75 79 ILE A C 1
ATOM 562 O O . ILE A 1 79 ? -14.826 3.225 6.595 1.00 91.75 79 ILE A O 1
ATOM 566 N N . GLY A 1 80 ? -15.270 2.609 8.707 1.00 88.81 80 GLY A N 1
ATOM 567 C CA . GLY A 1 80 ? -16.015 1.394 8.389 1.00 88.81 80 GLY A CA 1
ATOM 568 C C . GLY A 1 80 ? -15.151 0.171 8.086 1.00 88.81 80 GLY A C 1
ATOM 569 O O . GLY A 1 80 ? -15.696 -0.871 7.710 1.00 88.81 80 GLY A O 1
ATOM 570 N N . LEU A 1 81 ? -13.829 0.255 8.266 1.00 91.31 81 LEU A N 1
ATOM 571 C CA . LEU A 1 81 ? -12.932 -0.874 8.074 1.00 91.31 81 LEU A CA 1
ATOM 572 C C . LEU A 1 81 ? -12.936 -1.771 9.319 1.00 91.31 81 LEU A C 1
ATOM 574 O O . LEU A 1 81 ? -12.301 -1.497 10.332 1.00 91.31 81 LEU A O 1
ATOM 578 N N . THR A 1 82 ? -13.675 -2.870 9.213 1.00 92.31 82 THR A N 1
ATOM 579 C CA . THR A 1 82 ? -13.809 -3.924 10.230 1.00 92.31 82 THR A CA 1
ATOM 580 C C . THR A 1 82 ? -13.501 -5.284 9.599 1.00 92.31 82 THR A C 1
ATOM 582 O O . THR A 1 82 ? -13.620 -5.411 8.375 1.00 92.31 82 THR A O 1
ATOM 585 N N . PRO A 1 83 ? -13.157 -6.325 10.379 1.00 88.38 83 PRO A N 1
ATOM 586 C CA . PRO A 1 83 ? -12.976 -7.676 9.838 1.00 88.38 83 PRO A CA 1
ATOM 587 C C . PRO A 1 83 ? -14.187 -8.165 9.017 1.00 88.38 83 PRO A C 1
ATOM 589 O O . PRO A 1 83 ? -14.045 -8.748 7.939 1.00 88.38 83 PRO A O 1
ATOM 592 N N . GLU A 1 84 ? -15.403 -7.863 9.476 1.00 89.06 84 GLU A N 1
ATOM 593 C CA . GLU A 1 84 ? -16.655 -8.211 8.796 1.00 89.06 84 GLU A CA 1
ATOM 594 C C . GLU A 1 84 ? -16.893 -7.384 7.524 1.00 89.06 84 GLU A C 1
ATOM 596 O O . GLU A 1 84 ? -17.590 -7.827 6.609 1.00 89.06 84 GLU A O 1
ATOM 601 N N . ALA A 1 85 ? -16.368 -6.161 7.448 1.00 87.88 85 ALA A N 1
ATOM 602 C CA . ALA A 1 85 ? -16.398 -5.382 6.215 1.00 87.88 85 ALA A CA 1
ATOM 603 C C . ALA A 1 85 ? -15.402 -5.951 5.203 1.00 87.88 85 ALA A C 1
ATOM 605 O O . ALA A 1 85 ? -15.807 -6.253 4.085 1.00 87.88 85 ALA A O 1
ATOM 606 N N . ILE A 1 86 ? -14.152 -6.183 5.616 1.00 87.44 86 ILE A N 1
ATOM 607 C CA . ILE A 1 86 ? -13.089 -6.712 4.749 1.00 87.44 86 ILE A CA 1
ATOM 608 C C . ILE A 1 86 ? -13.523 -8.031 4.108 1.00 87.44 86 ILE A C 1
ATOM 610 O O . ILE A 1 86 ? -13.496 -8.150 2.893 1.00 87.44 86 ILE A O 1
ATOM 614 N N . SER A 1 87 ? -14.069 -8.972 4.882 1.00 84.12 87 SER A N 1
ATOM 615 C CA . SER A 1 87 ? -14.561 -10.248 4.328 1.00 84.12 87 SER A CA 1
ATOM 616 C C . SER A 1 87 ? -15.700 -10.120 3.300 1.00 84.12 87 SER A C 1
ATOM 618 O O . SER A 1 87 ? -15.993 -11.078 2.588 1.00 84.12 87 SER A O 1
ATOM 620 N N . ARG A 1 88 ? -16.376 -8.965 3.220 1.00 83.81 88 ARG A N 1
ATOM 621 C CA . ARG A 1 88 ? -17.481 -8.719 2.277 1.00 83.81 88 ARG A CA 1
ATOM 622 C C . ARG A 1 88 ? -17.083 -7.891 1.064 1.00 83.81 88 ARG A C 1
ATOM 624 O O . ARG A 1 88 ? -17.617 -8.138 -0.014 1.00 83.81 88 ARG A O 1
ATOM 631 N N . ILE A 1 89 ? -16.242 -6.874 1.247 1.00 81.88 89 ILE A N 1
ATOM 632 C CA . ILE A 1 89 ? -15.919 -5.887 0.198 1.00 81.88 89 ILE A CA 1
ATOM 633 C C . ILE A 1 89 ? -14.424 -5.833 -0.152 1.00 81.88 89 ILE A C 1
ATOM 635 O O . ILE A 1 89 ? -14.048 -5.209 -1.146 1.00 81.88 89 ILE A O 1
ATOM 639 N N . GLY A 1 90 ? -13.592 -6.518 0.627 1.00 85.69 90 GLY A N 1
ATOM 640 C CA . GLY A 1 90 ? -12.140 -6.505 0.541 1.00 85.69 90 GLY A CA 1
ATOM 641 C C . GLY A 1 90 ? -11.493 -5.273 1.169 1.00 85.69 90 GLY A C 1
ATOM 642 O O . GLY A 1 90 ? -12.155 -4.302 1.549 1.00 85.69 90 GLY A O 1
ATOM 643 N N . PHE A 1 91 ? -10.171 -5.304 1.287 1.00 84.81 91 PHE A N 1
ATOM 644 C CA . PHE A 1 91 ? -9.353 -4.177 1.706 1.00 84.81 91 PHE A CA 1
ATOM 645 C C . PHE A 1 91 ? -9.006 -3.319 0.487 1.00 84.81 91 PHE A C 1
ATOM 647 O O . PHE A 1 91 ? -8.112 -3.622 -0.303 1.00 84.81 91 PHE A O 1
ATOM 654 N N . ARG A 1 92 ? -9.72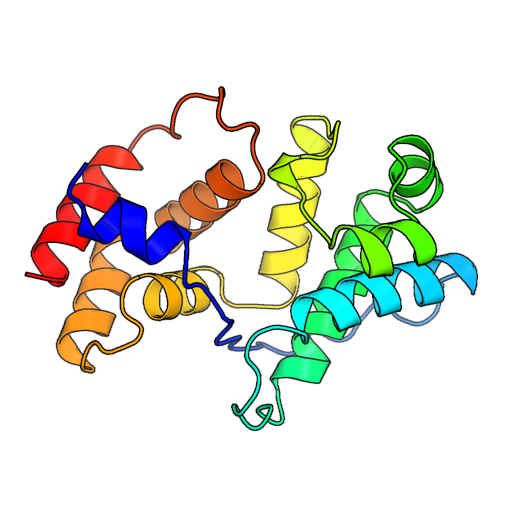6 -2.203 0.331 1.00 82.94 92 ARG A N 1
ATOM 655 C CA . ARG A 1 92 ? -9.583 -1.288 -0.812 1.00 82.94 92 ARG A CA 1
ATOM 656 C C . ARG A 1 92 ? -9.237 0.128 -0.357 1.00 82.94 92 ARG A C 1
ATOM 658 O O . ARG A 1 92 ? -10.123 0.975 -0.309 1.00 82.94 92 ARG A O 1
ATOM 665 N N . PRO A 1 93 ? -7.960 0.429 -0.055 1.00 79.25 93 PRO A N 1
ATOM 666 C CA . PRO A 1 93 ? -7.554 1.725 0.501 1.00 79.25 93 PRO A CA 1
ATOM 667 C C . PRO A 1 93 ? -8.024 2.953 -0.289 1.00 79.25 93 PRO A C 1
ATOM 669 O O . PRO A 1 93 ? -8.369 3.964 0.309 1.00 79.25 93 PRO A O 1
ATOM 672 N N . HIS A 1 94 ? -8.089 2.849 -1.617 1.00 79.00 94 HIS A N 1
ATOM 673 C CA . HIS A 1 94 ? -8.533 3.922 -2.513 1.00 79.00 94 HIS A CA 1
ATOM 674 C C . HIS A 1 94 ? -10.038 4.230 -2.439 1.00 79.00 94 HIS A C 1
ATOM 676 O O . HIS A 1 94 ? -10.463 5.299 -2.870 1.00 79.00 94 HIS A O 1
ATOM 682 N N . GLU A 1 95 ? -10.844 3.302 -1.916 1.00 81.56 95 GLU A N 1
ATOM 683 C CA . GLU A 1 95 ? -12.284 3.484 -1.680 1.00 81.56 95 GLU A CA 1
ATOM 684 C C . GLU A 1 95 ? -12.569 3.957 -0.242 1.00 81.56 95 GLU A C 1
ATOM 686 O O . GLU A 1 95 ? -13.706 4.294 0.090 1.00 81.56 95 GLU A O 1
ATOM 691 N N . LEU A 1 96 ? -11.547 3.993 0.621 1.00 83.81 96 LEU A N 1
ATOM 692 C CA . LEU A 1 96 ? -11.673 4.432 2.005 1.00 83.81 96 LEU A CA 1
ATOM 693 C C . LEU A 1 96 ? -11.521 5.952 2.120 1.00 83.81 96 LEU A C 1
ATOM 695 O O . LEU A 1 96 ? -10.694 6.577 1.455 1.00 83.81 96 LEU A O 1
ATOM 699 N N . SER A 1 97 ? -12.269 6.544 3.052 1.00 87.56 97 SER A N 1
ATOM 700 C CA . SER A 1 97 ? -12.198 7.971 3.401 1.00 87.56 97 SER A CA 1
ATOM 701 C C . SER A 1 97 ? -10.950 8.309 4.234 1.00 87.56 97 SER A C 1
ATOM 703 O O . SER A 1 97 ? -11.059 8.852 5.336 1.00 87.56 97 SER A O 1
ATOM 705 N N . LEU A 1 98 ? -9.767 7.963 3.719 1.00 86.25 98 LEU A N 1
ATOM 706 C CA . LEU A 1 98 ? -8.467 8.247 4.326 1.00 86.25 98 LEU A CA 1
ATOM 707 C C . LEU A 1 98 ? -8.020 9.679 4.018 1.00 86.25 98 LEU A C 1
ATOM 709 O O . LEU A 1 98 ? -8.165 10.169 2.894 1.00 86.25 98 LEU A O 1
ATOM 713 N N . THR A 1 99 ? -7.410 10.341 4.994 1.00 89.62 99 THR A N 1
ATOM 714 C CA . THR A 1 99 ? -6.711 11.615 4.789 1.00 89.62 99 THR A CA 1
ATOM 715 C C . THR A 1 99 ? -5.430 11.410 3.962 1.00 89.62 99 THR A C 1
ATOM 717 O O . THR A 1 99 ? -4.951 10.281 3.832 1.00 89.62 99 THR A O 1
ATOM 720 N N . PRO A 1 100 ? -4.843 12.470 3.370 1.00 86.50 100 PRO A N 1
ATOM 721 C CA . PRO A 1 100 ? -3.564 12.352 2.664 1.00 86.50 100 PRO A CA 1
ATOM 722 C C . PRO A 1 100 ? -2.450 11.704 3.497 1.00 86.50 100 PRO A C 1
ATOM 724 O O . PRO A 1 100 ? -1.767 10.815 2.992 1.00 86.50 100 PRO A O 1
ATOM 727 N N . ASP A 1 101 ? -2.327 12.074 4.771 1.00 89.12 101 ASP A N 1
ATOM 728 C CA . ASP A 1 101 ? -1.288 11.549 5.666 1.00 89.12 101 ASP A CA 1
ATOM 729 C C . ASP A 1 101 ? -1.536 10.077 6.034 1.00 89.12 101 ASP A C 1
ATOM 731 O O . ASP A 1 101 ? -0.605 9.274 6.104 1.00 89.12 101 ASP A O 1
ATOM 735 N N . GLU A 1 102 ? -2.802 9.684 6.203 1.00 90.62 102 GLU A N 1
ATOM 736 C CA . GLU A 1 102 ? -3.180 8.284 6.436 1.00 90.62 102 GLU A CA 1
ATOM 737 C C . GLU A 1 102 ? -2.857 7.405 5.220 1.00 90.62 102 GLU A C 1
ATOM 739 O O . GLU A 1 102 ? -2.401 6.274 5.369 1.00 90.62 102 GLU A O 1
ATOM 744 N N . ARG A 1 103 ? -3.026 7.928 4.002 1.00 87.94 103 ARG A N 1
ATOM 745 C CA . ARG A 1 103 ? -2.649 7.209 2.775 1.00 87.94 103 ARG A CA 1
ATOM 746 C C . ARG A 1 103 ? -1.144 7.023 2.654 1.00 87.94 103 ARG A C 1
ATOM 748 O O . ARG A 1 103 ? -0.699 5.927 2.321 1.00 87.94 103 ARG A O 1
ATOM 755 N N . ILE A 1 104 ? -0.369 8.062 2.964 1.00 89.94 104 ILE A N 1
ATOM 756 C CA . ILE A 1 104 ? 1.094 7.962 3.044 1.00 89.94 104 ILE A CA 1
ATOM 757 C C . ILE A 1 104 ? 1.480 6.902 4.080 1.00 89.94 104 ILE A C 1
ATOM 759 O O . ILE A 1 104 ? 2.310 6.045 3.800 1.00 89.94 104 ILE A O 1
ATOM 763 N N . SER A 1 105 ? 0.797 6.879 5.225 1.00 90.75 105 SER A N 1
ATOM 764 C CA . SER A 1 105 ? 1.024 5.886 6.279 1.00 90.75 105 SER A CA 1
ATOM 765 C C . SER A 1 105 ? 0.741 4.449 5.825 1.00 90.75 105 SER A C 1
ATOM 767 O O . SER A 1 105 ? 1.459 3.536 6.229 1.00 90.75 105 SER A O 1
ATOM 769 N N . VAL A 1 106 ? -0.261 4.233 4.966 1.00 89.94 106 VAL A N 1
ATOM 770 C CA . VAL A 1 106 ? -0.525 2.925 4.339 1.00 89.94 106 VAL A CA 1
ATOM 771 C C . VAL A 1 106 ? 0.599 2.535 3.374 1.00 89.94 106 VAL A C 1
ATOM 773 O O . VAL A 1 106 ? 1.042 1.390 3.398 1.00 89.94 106 VAL A O 1
ATOM 776 N N . VAL A 1 107 ? 1.110 3.460 2.558 1.00 90.00 107 VAL A N 1
ATOM 777 C CA . VAL A 1 107 ? 2.249 3.167 1.665 1.00 90.00 107 VAL A CA 1
ATOM 778 C C . VAL A 1 107 ? 3.517 2.876 2.466 1.00 90.00 107 VAL A C 1
ATOM 780 O O . VAL A 1 107 ? 4.208 1.904 2.171 1.00 90.00 107 VAL A O 1
ATOM 783 N N . ASP A 1 108 ? 3.783 3.640 3.525 1.00 90.44 108 ASP A N 1
ATOM 784 C CA . ASP A 1 108 ? 4.906 3.389 4.431 1.00 90.44 108 ASP A CA 1
ATOM 785 C C . ASP A 1 108 ? 4.776 2.035 5.143 1.00 90.44 108 ASP A C 1
ATOM 787 O O . ASP A 1 108 ? 5.776 1.361 5.387 1.00 90.44 108 ASP A O 1
ATOM 791 N N . ALA A 1 109 ? 3.548 1.625 5.483 1.00 88.44 109 ALA A N 1
ATOM 792 C CA . ALA A 1 109 ? 3.276 0.304 6.041 1.00 88.44 109 ALA A CA 1
ATOM 793 C C . ALA A 1 109 ? 3.667 -0.804 5.056 1.00 88.44 109 ALA A C 1
ATOM 795 O O . ALA A 1 109 ? 4.268 -1.800 5.452 1.00 88.44 109 ALA A O 1
ATOM 796 N N . MET A 1 110 ? 3.349 -0.619 3.773 1.00 87.94 110 MET A N 1
ATOM 797 C CA . MET A 1 110 ? 3.723 -1.560 2.721 1.00 87.94 110 MET A CA 1
ATOM 798 C C . MET A 1 110 ? 5.242 -1.585 2.523 1.00 87.94 110 MET A C 1
ATOM 800 O O . MET A 1 110 ? 5.834 -2.661 2.547 1.00 87.94 110 MET A O 1
ATOM 804 N N . GLU A 1 111 ? 5.884 -0.421 2.406 1.00 89.00 111 GLU A N 1
ATOM 805 C CA . GLU A 1 111 ? 7.338 -0.297 2.220 1.00 89.00 111 GLU A CA 1
ATOM 806 C C . GLU A 1 111 ? 8.145 -0.890 3.383 1.00 89.00 111 GLU A C 1
ATOM 808 O O . GLU A 1 111 ? 9.214 -1.458 3.176 1.00 89.00 111 GLU A O 1
ATOM 813 N N . ALA A 1 112 ? 7.617 -0.832 4.609 1.00 87.38 112 ALA A N 1
ATOM 814 C CA . ALA A 1 112 ? 8.244 -1.465 5.769 1.00 87.38 112 ALA A CA 1
ATOM 815 C C . ALA A 1 112 ? 8.290 -3.003 5.675 1.00 87.38 112 ALA A C 1
ATOM 817 O O . ALA A 1 112 ? 9.081 -3.637 6.372 1.00 87.38 112 ALA A O 1
ATOM 818 N N . CYS A 1 113 ? 7.446 -3.602 4.834 1.00 85.69 113 CYS A N 1
ATOM 819 C CA . CYS A 1 113 ? 7.277 -5.048 4.728 1.00 85.69 113 CYS A CA 1
ATOM 820 C C . CYS A 1 113 ? 7.793 -5.623 3.404 1.00 85.69 113 CYS A C 1
ATOM 822 O O . CYS A 1 113 ? 8.126 -6.810 3.340 1.00 85.69 113 CYS A O 1
ATOM 824 N N . VAL A 1 114 ? 7.824 -4.820 2.338 1.00 85.19 114 VAL A N 1
ATOM 825 C CA . VAL A 1 114 ? 8.065 -5.287 0.967 1.00 85.19 114 VAL A CA 1
ATOM 826 C C . VAL A 1 114 ? 8.906 -4.292 0.180 1.00 85.19 114 VAL A C 1
ATOM 828 O O . VAL A 1 114 ? 8.809 -3.084 0.379 1.00 85.19 114 VAL A O 1
ATOM 831 N N . ASP A 1 115 ? 9.668 -4.791 -0.791 1.00 87.38 115 ASP A N 1
ATOM 832 C CA . ASP A 1 115 ? 10.281 -3.921 -1.795 1.00 87.38 115 ASP A CA 1
ATOM 833 C C . ASP A 1 115 ? 9.209 -3.443 -2.790 1.00 87.38 115 ASP A C 1
ATOM 835 O O . ASP A 1 115 ? 8.822 -4.166 -3.710 1.00 87.38 115 ASP A O 1
ATOM 839 N N . LEU A 1 116 ? 8.715 -2.215 -2.603 1.00 85.50 116 LEU A N 1
ATOM 840 C CA . LEU A 1 116 ? 7.675 -1.619 -3.448 1.00 85.50 116 LEU A CA 1
ATOM 841 C C . LEU A 1 116 ? 8.048 -1.576 -4.933 1.00 85.50 116 LEU A C 1
ATOM 843 O O . LEU A 1 116 ? 7.158 -1.694 -5.781 1.00 85.50 116 LEU A O 1
ATOM 847 N N . LEU A 1 117 ? 9.334 -1.403 -5.254 1.00 88.25 117 LEU A N 1
ATOM 848 C CA . LEU A 1 117 ? 9.823 -1.412 -6.629 1.00 88.25 117 LEU A CA 1
ATOM 849 C C . LEU A 1 117 ? 9.742 -2.815 -7.208 1.00 88.25 117 LEU A C 1
ATOM 851 O O . LEU A 1 117 ? 9.287 -2.979 -8.338 1.00 88.25 117 LEU A O 1
ATOM 855 N N . GLU A 1 118 ? 10.123 -3.825 -6.439 1.00 86.00 118 GLU A N 1
ATOM 856 C CA . GLU A 1 118 ? 10.013 -5.206 -6.890 1.00 86.00 118 GLU A CA 1
ATOM 857 C C . GLU A 1 118 ? 8.561 -5.631 -7.097 1.00 86.00 118 GLU A C 1
ATOM 859 O O . GLU A 1 118 ? 8.229 -6.197 -8.141 1.00 86.00 118 GLU A O 1
ATOM 864 N N . VAL A 1 119 ? 7.669 -5.272 -6.168 1.00 82.69 119 VAL A N 1
ATOM 865 C CA . VAL A 1 119 ? 6.232 -5.529 -6.332 1.00 82.69 119 VAL A CA 1
ATOM 866 C C . VAL A 1 119 ? 5.696 -4.792 -7.566 1.00 82.69 119 VAL A C 1
ATOM 868 O O . VAL A 1 119 ? 4.955 -5.378 -8.355 1.00 82.69 119 VAL A O 1
ATOM 871 N N . ALA A 1 120 ? 6.100 -3.538 -7.793 1.00 84.56 120 ALA A N 1
ATOM 872 C CA . ALA A 1 120 ? 5.686 -2.775 -8.970 1.00 84.56 120 ALA A CA 1
ATOM 873 C C . ALA A 1 120 ? 6.206 -3.382 -10.286 1.00 84.56 120 ALA A C 1
ATOM 875 O O . ALA A 1 120 ? 5.465 -3.464 -11.262 1.00 84.56 120 ALA A O 1
ATOM 876 N N . VAL A 1 121 ? 7.452 -3.858 -10.327 1.00 85.62 121 VAL A N 1
ATOM 877 C CA . VAL A 1 121 ? 8.030 -4.517 -11.511 1.00 85.62 121 VAL A CA 1
ATOM 878 C C . VAL A 1 121 ? 7.275 -5.800 -11.849 1.00 85.62 121 VAL A C 1
ATOM 880 O O . VAL A 1 121 ? 6.986 -6.056 -13.019 1.00 85.62 121 VAL A O 1
ATOM 883 N N . LEU A 1 122 ? 6.941 -6.602 -10.839 1.00 80.81 122 LEU A N 1
ATOM 884 C CA . LEU A 1 122 ? 6.225 -7.865 -11.024 1.00 80.81 122 LEU A CA 1
ATOM 885 C C . LEU A 1 122 ? 4.761 -7.635 -11.413 1.00 80.81 122 LEU A C 1
ATOM 887 O O . LEU A 1 122 ? 4.232 -8.371 -12.242 1.00 80.81 122 LEU A O 1
ATOM 891 N N . SER A 1 123 ? 4.157 -6.569 -10.891 1.00 77.50 123 SER A N 1
ATOM 892 C CA . SER A 1 123 ? 2.831 -6.069 -11.262 1.00 77.50 123 SER A CA 1
ATOM 893 C C . SER A 1 123 ? 2.749 -5.605 -12.721 1.00 77.50 123 SER A C 1
ATOM 895 O O . SER A 1 123 ? 1.844 -5.984 -13.461 1.00 77.50 123 SER A O 1
ATOM 897 N N . LEU A 1 124 ? 3.721 -4.805 -13.163 1.00 80.62 124 LEU A N 1
ATOM 898 C CA . LEU A 1 124 ? 3.740 -4.220 -14.506 1.00 80.62 124 LEU A CA 1
ATOM 899 C C . LEU A 1 124 ? 4.252 -5.202 -15.569 1.00 80.62 124 LEU A C 1
ATOM 901 O O . LEU A 1 124 ? 3.990 -5.024 -16.755 1.00 80.62 124 LEU A O 1
ATOM 905 N N . SER A 1 125 ? 4.983 -6.244 -15.165 1.00 81.31 125 SER A N 1
ATOM 906 C CA . SER A 1 125 ? 5.580 -7.234 -16.065 1.00 81.31 125 SER A CA 1
ATOM 907 C C . SER A 1 125 ? 5.391 -8.678 -15.562 1.00 81.31 125 SER A C 1
ATOM 909 O O . SER A 1 125 ? 6.375 -9.407 -15.355 1.00 81.31 125 SER A O 1
ATOM 911 N N . PRO A 1 126 ? 4.136 -9.140 -15.386 1.00 70.69 126 PRO A N 1
ATOM 912 C CA . PRO A 1 126 ? 3.852 -10.439 -14.776 1.00 70.69 126 PRO A CA 1
ATOM 913 C C . PRO A 1 126 ? 4.409 -11.592 -15.620 1.00 70.69 126 PRO A C 1
ATOM 915 O O . PRO A 1 126 ? 5.059 -12.504 -15.102 1.00 70.69 126 PRO A O 1
ATOM 918 N N . THR A 1 127 ? 4.255 -11.504 -16.943 1.00 74.44 127 THR A N 1
ATOM 919 C CA . THR A 1 127 ? 4.735 -12.492 -17.924 1.00 74.44 127 THR A CA 1
ATOM 920 C C . THR A 1 127 ? 6.067 -12.115 -18.575 1.00 74.44 127 THR A C 1
ATOM 922 O O . THR A 1 127 ? 6.600 -12.883 -19.378 1.00 74.44 127 THR A O 1
ATOM 925 N N . GLY A 1 128 ? 6.620 -10.943 -18.247 1.00 74.06 128 GLY A N 1
ATOM 926 C CA . GLY A 1 128 ? 7.852 -10.457 -18.855 1.00 74.06 128 GLY A CA 1
ATOM 927 C C . GLY A 1 128 ? 9.077 -11.257 -18.424 1.00 74.06 128 GLY A C 1
ATOM 928 O O . GLY A 1 128 ? 9.228 -11.643 -17.262 1.00 74.06 128 GLY A O 1
ATOM 929 N N . GLY A 1 129 ? 9.985 -11.485 -19.375 1.00 82.56 129 GLY A N 1
ATOM 930 C CA . GLY A 1 129 ? 11.289 -12.083 -19.097 1.00 82.56 129 GLY A CA 1
ATOM 931 C C . GLY A 1 129 ? 12.196 -11.161 -18.273 1.00 82.56 129 GLY A C 1
ATOM 932 O O . GLY A 1 129 ? 11.903 -9.985 -18.055 1.00 82.56 129 GLY A O 1
ATOM 933 N N . GLN A 1 130 ? 13.355 -11.678 -17.858 1.00 86.50 130 GLN A N 1
ATOM 934 C CA . GLN A 1 130 ? 14.313 -10.944 -17.019 1.00 86.50 130 GLN A CA 1
ATOM 935 C C . GLN A 1 130 ? 14.735 -9.590 -17.621 1.00 86.50 130 GLN A C 1
ATOM 937 O O . GLN A 1 130 ? 14.906 -8.624 -16.882 1.00 86.50 130 GLN A O 1
ATOM 942 N N . ALA A 1 131 ? 14.855 -9.505 -18.951 1.00 87.38 131 ALA A N 1
ATOM 943 C CA . ALA A 1 131 ? 15.193 -8.266 -19.650 1.00 87.38 131 ALA A CA 1
ATOM 944 C C . ALA A 1 131 ? 14.100 -7.190 -19.513 1.00 87.38 131 ALA A C 1
ATOM 946 O O . ALA A 1 131 ? 14.415 -6.046 -19.192 1.00 87.38 131 ALA A O 1
ATOM 947 N N . ALA A 1 132 ? 12.826 -7.563 -19.679 1.00 87.00 132 ALA A N 1
ATOM 948 C CA . ALA A 1 132 ? 11.699 -6.644 -19.512 1.00 87.00 132 ALA A CA 1
ATOM 949 C C . ALA A 1 132 ? 11.609 -6.154 -18.060 1.00 87.00 132 ALA A C 1
ATOM 951 O O . ALA A 1 132 ? 11.543 -4.954 -17.812 1.00 87.00 132 ALA A O 1
ATOM 952 N N . ARG A 1 133 ? 11.734 -7.064 -17.087 1.00 88.12 133 ARG A N 1
ATOM 953 C CA . ARG A 1 133 ? 11.727 -6.713 -15.657 1.00 88.12 133 ARG A CA 1
ATOM 954 C C . ARG A 1 133 ? 12.875 -5.778 -15.272 1.00 88.12 133 ARG A C 1
ATOM 956 O O . ARG A 1 133 ? 12.661 -4.828 -14.527 1.00 88.12 133 ARG A O 1
ATOM 963 N N . ALA A 1 134 ? 14.081 -6.005 -15.798 1.00 89.88 134 ALA A N 1
ATOM 964 C CA . ALA A 1 134 ? 15.221 -5.119 -15.566 1.00 89.88 134 ALA A CA 1
ATOM 965 C C . ALA A 1 134 ? 15.009 -3.724 -16.180 1.00 89.88 134 ALA A C 1
ATOM 967 O O . ALA A 1 134 ? 15.357 -2.726 -15.550 1.00 89.88 134 ALA A O 1
ATOM 968 N N . CYS A 1 135 ? 14.405 -3.657 -17.371 1.00 92.25 135 CYS A N 1
ATOM 969 C CA . CYS A 1 135 ? 14.044 -2.396 -18.015 1.00 92.25 135 CYS A CA 1
ATOM 970 C C . CYS A 1 135 ? 13.012 -1.625 -17.179 1.00 92.25 135 CYS A C 1
ATOM 972 O O . CYS A 1 135 ? 13.277 -0.489 -16.792 1.00 92.25 135 CYS A O 1
ATOM 974 N N . VAL A 1 136 ? 11.898 -2.270 -16.804 1.00 89.75 136 VAL A N 1
ATOM 975 C CA . VAL A 1 136 ? 10.847 -1.669 -15.964 1.00 89.75 136 VAL A CA 1
ATOM 976 C C . VAL A 1 136 ? 11.424 -1.175 -14.638 1.00 89.75 136 VAL A C 1
ATOM 978 O O . VAL A 1 136 ? 11.140 -0.052 -14.225 1.00 89.75 136 VAL A O 1
ATOM 981 N N . ARG A 1 137 ? 12.297 -1.965 -13.997 1.00 92.31 137 ARG A N 1
ATOM 982 C CA . ARG A 1 137 ? 12.958 -1.571 -12.745 1.00 92.31 137 ARG A CA 1
ATOM 983 C C . ARG A 1 137 ? 13.776 -0.287 -12.911 1.00 92.31 137 ARG A C 1
ATOM 985 O O . ARG A 1 137 ? 13.713 0.584 -12.048 1.00 92.31 137 ARG A O 1
ATOM 992 N N . GLY A 1 138 ? 14.525 -0.169 -14.010 1.00 91.75 138 GLY A N 1
ATOM 993 C CA . GLY A 1 138 ? 15.332 1.014 -14.321 1.00 91.75 138 GLY A CA 1
ATOM 994 C C . GLY A 1 138 ? 14.498 2.245 -14.688 1.00 91.75 138 GLY A C 1
ATOM 995 O O . GLY A 1 138 ? 14.816 3.345 -14.244 1.00 91.75 138 GLY A O 1
ATOM 996 N N . ALA A 1 139 ? 13.423 2.061 -15.455 1.00 91.19 139 ALA A N 1
ATOM 997 C CA . ALA A 1 139 ? 12.505 3.127 -15.855 1.00 91.19 139 ALA A CA 1
ATOM 998 C C . ALA A 1 139 ? 11.746 3.718 -14.656 1.00 91.19 139 ALA A C 1
ATOM 1000 O O . ALA A 1 139 ? 11.645 4.938 -14.496 1.00 91.19 139 ALA A O 1
ATOM 1001 N N . LEU A 1 140 ? 11.235 2.844 -13.787 1.00 91.50 140 LEU A N 1
ATOM 1002 C CA . LEU A 1 140 ? 10.429 3.242 -12.644 1.00 91.50 140 LEU A CA 1
ATOM 1003 C C . LEU A 1 140 ? 11.308 3.809 -11.517 1.00 91.50 140 LEU A C 1
ATOM 1005 O O . LEU A 1 140 ? 11.123 4.956 -11.089 1.00 91.50 140 LEU A O 1
ATOM 1009 N N . GLY A 1 141 ? 12.310 3.036 -11.088 1.00 91.88 141 GLY A N 1
ATOM 1010 C CA . GLY A 1 141 ? 13.136 3.325 -9.915 1.00 91.88 141 GLY A CA 1
ATOM 1011 C C . GLY A 1 141 ? 12.345 3.348 -8.592 1.00 91.88 141 GLY A C 1
ATOM 1012 O O . GLY A 1 141 ? 11.114 3.289 -8.608 1.00 91.88 141 GLY A O 1
ATOM 1013 N N . PRO A 1 142 ? 13.029 3.452 -7.437 1.00 89.25 142 PRO A N 1
ATOM 1014 C CA . PRO A 1 142 ? 12.382 3.417 -6.120 1.00 89.25 142 PRO A CA 1
ATOM 1015 C C . PRO A 1 142 ? 11.337 4.523 -5.937 1.00 89.25 142 PRO A C 1
ATOM 1017 O O . PRO A 1 142 ? 10.192 4.239 -5.598 1.00 89.25 142 PRO A O 1
ATOM 1020 N N . ASP A 1 143 ? 11.692 5.766 -6.277 1.00 89.94 143 ASP A N 1
ATOM 1021 C CA . ASP A 1 143 ? 10.787 6.915 -6.146 1.00 89.94 143 ASP A CA 1
ATOM 1022 C C . ASP A 1 143 ? 9.548 6.768 -7.036 1.00 89.94 143 ASP A C 1
ATOM 1024 O O . ASP A 1 143 ? 8.433 7.059 -6.619 1.00 89.94 143 ASP A O 1
ATOM 1028 N N . GLY A 1 144 ? 9.728 6.265 -8.263 1.00 89.38 144 GLY A N 1
ATOM 1029 C CA . GLY A 1 144 ? 8.613 6.026 -9.176 1.00 89.38 144 GLY A CA 1
ATOM 1030 C C . GLY A 1 144 ? 7.678 4.935 -8.677 1.00 89.38 144 GLY A C 1
ATOM 1031 O O . GLY A 1 144 ? 6.465 5.064 -8.817 1.00 89.38 144 GLY A O 1
ATOM 1032 N N . ALA A 1 145 ? 8.229 3.883 -8.070 1.00 87.88 145 ALA A N 1
ATOM 1033 C CA . ALA A 1 145 ? 7.433 2.825 -7.472 1.00 87.88 145 ALA A CA 1
ATOM 1034 C C . ALA A 1 145 ? 6.643 3.355 -6.279 1.00 87.88 145 ALA A C 1
ATOM 1036 O O . ALA A 1 145 ? 5.436 3.142 -6.211 1.00 87.88 145 ALA A O 1
ATOM 1037 N N . ARG A 1 146 ? 7.281 4.119 -5.390 1.00 89.19 146 ARG A N 1
ATOM 1038 C CA . ARG A 1 146 ? 6.587 4.764 -4.277 1.00 89.19 146 ARG A CA 1
ATOM 1039 C C . ARG A 1 146 ? 5.461 5.678 -4.767 1.00 89.19 146 ARG A C 1
ATOM 1041 O O . ARG A 1 146 ? 4.325 5.507 -4.337 1.00 89.19 146 ARG A O 1
ATOM 1048 N N . SER A 1 147 ? 5.729 6.564 -5.728 1.00 88.38 147 SER A N 1
ATOM 1049 C CA . SER A 1 147 ? 4.704 7.430 -6.327 1.00 88.38 147 SER A CA 1
ATOM 1050 C C . SER A 1 147 ? 3.565 6.643 -6.983 1.00 88.38 147 SER A C 1
ATOM 1052 O O . SER A 1 147 ? 2.407 7.051 -6.906 1.00 88.38 147 SER A O 1
ATOM 1054 N N . LEU A 1 148 ? 3.860 5.500 -7.610 1.00 86.44 148 LEU A N 1
ATOM 1055 C CA . LEU A 1 148 ? 2.842 4.608 -8.162 1.00 86.44 148 LEU A CA 1
ATOM 1056 C C . LEU A 1 148 ? 1.921 4.053 -7.063 1.00 86.44 148 LEU A C 1
ATOM 1058 O O . LEU A 1 148 ? 0.703 4.035 -7.244 1.00 86.44 148 LEU A O 1
ATOM 1062 N N . TRP A 1 149 ? 2.481 3.632 -5.926 1.00 85.81 149 TRP A N 1
ATOM 1063 C CA . TRP A 1 149 ? 1.710 3.126 -4.786 1.00 85.81 149 TRP A CA 1
ATOM 1064 C C . TRP A 1 149 ? 0.919 4.224 -4.074 1.00 85.81 149 TRP A C 1
ATOM 1066 O O . TRP A 1 149 ? -0.252 4.014 -3.765 1.00 85.81 149 TRP A O 1
ATOM 1076 N N . GLU A 1 150 ? 1.499 5.410 -3.889 1.00 86.81 150 GLU A N 1
ATOM 1077 C CA . GLU A 1 150 ? 0.795 6.587 -3.360 1.00 86.81 150 GLU A CA 1
ATOM 1078 C C . GLU A 1 150 ? -0.392 6.970 -4.242 1.00 86.81 150 GLU A C 1
ATOM 1080 O O . GLU A 1 150 ? -1.488 7.217 -3.734 1.00 86.81 150 GLU A O 1
ATOM 1085 N N . TRP A 1 151 ? -0.213 6.945 -5.565 1.00 83.38 151 TRP A N 1
ATOM 1086 C CA . TRP A 1 151 ? -1.310 7.169 -6.499 1.00 83.38 151 TRP A CA 1
ATOM 1087 C C . TRP A 1 151 ? -2.374 6.068 -6.414 1.00 83.38 151 TRP A C 1
ATOM 1089 O O . TRP A 1 151 ? -3.564 6.367 -6.445 1.00 83.38 151 TRP A O 1
ATOM 1099 N N . ARG A 1 152 ? -1.971 4.801 -6.245 1.00 80.50 152 ARG A N 1
ATOM 1100 C CA . ARG A 1 152 ? -2.900 3.663 -6.145 1.00 80.50 152 ARG A CA 1
ATOM 1101 C C . ARG A 1 152 ? -3.696 3.625 -4.841 1.00 80.50 152 ARG A C 1
ATOM 1103 O O . ARG A 1 152 ? -4.821 3.136 -4.848 1.00 80.50 152 ARG A O 1
ATOM 1110 N N . VAL A 1 153 ? -3.124 4.094 -3.738 1.00 82.25 153 VAL A N 1
ATOM 1111 C CA . VAL A 1 153 ? -3.822 4.246 -2.451 1.00 82.25 153 VAL A CA 1
ATOM 1112 C C . VAL A 1 153 ? -4.651 5.541 -2.430 1.00 82.25 153 VAL A C 1
ATOM 1114 O O . VAL A 1 153 ? -5.604 5.658 -1.663 1.00 82.25 153 VAL A O 1
ATOM 1117 N N . GLY A 1 154 ? -4.306 6.511 -3.282 1.00 75.62 154 GLY A N 1
ATOM 1118 C CA . GLY A 1 154 ? -5.013 7.772 -3.485 1.00 75.62 154 GLY A CA 1
ATOM 1119 C C . GLY A 1 154 ? -6.437 7.634 -4.045 1.00 75.62 154 GLY A C 1
ATOM 1120 O O . GLY A 1 154 ? -6.752 6.652 -4.717 1.00 75.62 154 GLY A O 1
ATOM 1121 N N . PRO A 1 155 ? -7.300 8.650 -3.835 1.00 65.62 155 PRO A N 1
ATOM 1122 C CA . PRO A 1 155 ? -8.519 8.797 -4.618 1.00 65.62 155 PRO A CA 1
ATOM 1123 C C . PRO A 1 155 ? -8.164 8.884 -6.105 1.00 65.62 155 PRO A C 1
ATOM 1125 O O . PRO A 1 155 ? -7.241 9.611 -6.474 1.00 65.62 155 PRO A O 1
ATOM 1128 N N . ILE A 1 156 ? -8.951 8.228 -6.963 1.00 58.38 156 ILE A N 1
ATOM 1129 C CA . ILE A 1 156 ? -8.783 8.248 -8.434 1.00 58.38 156 ILE A CA 1
ATOM 1130 C C . ILE A 1 156 ? -8.787 9.689 -8.992 1.00 58.38 156 ILE A C 1
ATOM 1132 O O . ILE A 1 156 ? -8.241 9.961 -10.058 1.00 58.38 156 ILE A O 1
ATOM 1136 N N . GLU A 1 157 ? -9.389 10.620 -8.253 1.00 55.78 157 GLU A N 1
ATOM 1137 C CA . GLU A 1 157 ? -9.531 12.038 -8.591 1.00 55.78 157 GLU A CA 1
ATOM 1138 C C . GLU A 1 157 ? -8.264 12.871 -8.319 1.00 55.78 157 GLU A C 1
ATOM 1140 O O . GLU A 1 157 ? -8.184 14.022 -8.752 1.00 55.78 157 GLU A O 1
ATOM 1145 N N . VAL A 1 158 ? -7.269 12.324 -7.610 1.00 61.16 158 VAL A N 1
ATOM 1146 C CA . VAL A 1 158 ? -6.004 13.021 -7.351 1.00 61.16 158 VAL A CA 1
ATOM 1147 C C . VAL A 1 158 ? -5.110 12.934 -8.585 1.00 61.16 158 VAL A C 1
ATOM 1149 O O . VAL A 1 158 ? -4.893 11.861 -9.155 1.00 61.16 158 VAL A O 1
ATOM 1152 N N . ALA A 1 159 ? -4.584 14.091 -8.998 1.00 60.53 159 ALA A N 1
ATOM 1153 C CA . ALA A 1 159 ? -3.636 14.188 -10.098 1.00 60.53 159 ALA A CA 1
ATOM 1154 C C . ALA A 1 159 ? -2.441 13.247 -9.875 1.00 60.53 159 ALA A C 1
ATOM 1156 O O . ALA A 1 159 ? -1.983 13.058 -8.747 1.00 60.53 159 ALA A O 1
ATOM 1157 N N . GLN A 1 160 ? -1.942 12.654 -10.961 1.00 67.06 160 GLN A N 1
ATOM 1158 C CA . GLN A 1 160 ? -0.761 11.797 -10.898 1.00 67.06 160 GLN A CA 1
ATOM 1159 C C . GLN A 1 160 ? 0.422 12.581 -10.301 1.00 67.06 160 GLN A C 1
ATOM 1161 O O . GLN A 1 160 ? 0.593 13.749 -10.659 1.00 67.06 160 GLN A O 1
ATOM 1166 N N . PRO A 1 161 ? 1.238 11.962 -9.426 1.00 73.88 161 PRO A N 1
ATOM 1167 C CA . PRO A 1 161 ? 2.440 12.590 -8.895 1.00 73.88 161 PRO A CA 1
ATOM 1168 C C . PRO A 1 161 ? 3.343 13.103 -10.016 1.00 73.88 161 PRO A C 1
ATOM 1170 O O . PRO A 1 161 ? 3.479 12.458 -11.063 1.00 73.88 161 PRO A O 1
ATOM 1173 N N . ASP A 1 162 ? 3.985 14.246 -9.784 1.00 71.88 162 ASP A N 1
ATOM 1174 C CA . ASP A 1 162 ? 4.899 14.843 -10.752 1.00 71.88 162 ASP A CA 1
ATOM 1175 C C . ASP A 1 162 ? 5.978 13.836 -11.181 1.00 71.88 162 ASP A C 1
ATOM 1177 O O . ASP A 1 162 ? 6.609 13.161 -10.368 1.00 71.88 162 ASP A O 1
ATOM 1181 N N . GLY A 1 163 ? 6.179 13.706 -12.494 1.00 77.94 163 GLY A N 1
ATOM 1182 C CA . GLY A 1 163 ? 7.163 12.789 -13.074 1.00 77.94 163 GLY A CA 1
ATOM 1183 C C . GLY A 1 163 ? 6.732 11.319 -13.165 1.00 77.94 163 GLY A C 1
ATOM 1184 O O . GLY A 1 163 ? 7.354 10.577 -13.928 1.00 77.94 163 GLY A O 1
ATOM 1185 N N . LEU A 1 164 ? 5.652 10.891 -12.495 1.00 82.56 164 LEU A N 1
ATOM 1186 C CA . LEU A 1 164 ? 5.100 9.542 -12.678 1.00 82.56 164 LEU A CA 1
ATOM 1187 C C . LEU A 1 164 ? 4.643 9.281 -14.129 1.00 82.56 164 LEU A C 1
ATOM 1189 O O . LEU A 1 164 ? 4.975 8.213 -14.643 1.00 82.56 164 LEU A O 1
ATOM 1193 N N . PRO A 1 165 ? 3.979 10.218 -14.843 1.00 83.81 165 PRO A N 1
ATOM 1194 C CA . PRO A 1 165 ? 3.585 9.992 -16.236 1.00 83.81 165 PRO A CA 1
ATOM 1195 C C . PRO A 1 165 ? 4.771 9.670 -17.153 1.00 83.81 165 PRO A C 1
ATOM 1197 O O . PRO A 1 165 ? 4.728 8.684 -17.878 1.00 83.81 165 PRO A O 1
ATOM 1200 N N . ALA A 1 166 ? 5.862 10.438 -17.058 1.00 84.50 166 ALA A N 1
ATOM 1201 C CA . ALA A 1 166 ? 7.064 10.218 -17.865 1.00 84.50 166 ALA A CA 1
ATOM 1202 C C . ALA A 1 166 ? 7.741 8.874 -17.540 1.00 84.50 166 ALA A C 1
ATOM 1204 O O . ALA A 1 166 ? 8.241 8.187 -18.426 1.00 84.50 166 ALA A O 1
ATOM 1205 N N . LYS A 1 167 ? 7.732 8.463 -16.266 1.00 85.88 167 LYS A N 1
ATOM 1206 C CA . LYS A 1 167 ? 8.227 7.141 -15.858 1.00 85.88 167 LYS A CA 1
ATOM 1207 C C . LYS A 1 167 ? 7.364 6.013 -16.419 1.00 85.88 167 LYS A C 1
ATOM 1209 O O . LYS A 1 167 ? 7.907 5.003 -16.849 1.00 85.88 167 LYS A O 1
ATOM 1214 N N . LEU A 1 168 ? 6.041 6.181 -16.434 1.00 85.81 168 LEU A N 1
ATOM 1215 C CA . LEU A 1 168 ? 5.123 5.194 -17.004 1.00 85.81 168 LEU A CA 1
ATOM 1216 C C . LEU A 1 168 ? 5.259 5.085 -18.529 1.00 85.81 168 LEU A C 1
ATOM 1218 O O . LEU A 1 168 ? 5.136 3.985 -19.051 1.00 85.81 168 LEU A O 1
ATOM 1222 N N . GLU A 1 169 ? 5.582 6.172 -19.232 1.00 86.94 169 GLU A N 1
ATOM 1223 C CA . GLU A 1 169 ? 5.926 6.114 -20.663 1.00 86.94 169 GLU A CA 1
ATOM 1224 C C . GLU A 1 169 ? 7.186 5.271 -20.909 1.00 86.94 169 GLU A C 1
ATOM 1226 O O . GLU A 1 169 ? 7.191 4.407 -21.781 1.00 86.94 169 GLU A O 1
ATOM 1231 N N . LEU A 1 170 ? 8.225 5.436 -20.084 1.00 86.38 170 LEU A N 1
ATOM 1232 C CA . LEU A 1 170 ? 9.428 4.598 -20.160 1.00 86.38 170 LEU A CA 1
ATOM 1233 C C . LEU A 1 170 ? 9.141 3.125 -19.824 1.00 86.38 170 LEU A C 1
ATOM 1235 O O . LEU A 1 170 ? 9.775 2.228 -20.375 1.00 86.38 170 LEU A O 1
ATOM 1239 N N . VAL A 1 171 ? 8.200 2.861 -18.912 1.00 86.38 171 VAL A N 1
ATOM 1240 C CA . VAL A 1 171 ? 7.730 1.499 -18.621 1.00 86.38 171 VAL A CA 1
ATOM 1241 C C . VAL A 1 171 ? 6.996 0.910 -19.826 1.00 86.38 171 VAL A C 1
ATOM 1243 O O . VAL A 1 171 ? 7.236 -0.251 -20.146 1.00 86.38 171 VAL A O 1
ATOM 1246 N N . ASP A 1 172 ? 6.148 1.682 -20.507 1.00 86.25 172 ASP A N 1
ATOM 1247 C CA . ASP A 1 172 ? 5.464 1.235 -21.726 1.00 86.25 172 ASP A CA 1
ATOM 1248 C C . ASP A 1 172 ? 6.486 0.837 -22.808 1.00 86.25 172 ASP A C 1
ATOM 1250 O O . ASP A 1 172 ? 6.389 -0.258 -23.366 1.00 86.25 172 ASP A O 1
ATOM 1254 N N . ASP A 1 173 ? 7.535 1.641 -23.015 1.00 87.50 173 ASP A N 1
ATOM 1255 C CA . ASP A 1 173 ? 8.628 1.318 -23.947 1.00 87.50 173 ASP A CA 1
ATOM 1256 C C . ASP A 1 173 ? 9.355 0.007 -23.585 1.00 87.50 173 ASP A C 1
ATOM 1258 O O . ASP A 1 173 ? 9.804 -0.733 -24.464 1.00 87.50 173 ASP A O 1
ATOM 1262 N N . CYS A 1 174 ? 9.467 -0.310 -22.291 1.00 86.31 174 CYS A N 1
ATOM 1263 C CA . CYS A 1 174 ? 10.063 -1.561 -21.820 1.00 86.31 174 CYS A CA 1
ATOM 1264 C C . CYS A 1 174 ? 9.203 -2.801 -22.103 1.00 86.31 174 CYS A C 1
ATOM 1266 O O . CYS A 1 174 ? 9.739 -3.914 -22.133 1.00 86.31 174 CYS A O 1
ATOM 1268 N N . LEU A 1 175 ? 7.885 -2.635 -22.234 1.00 83.56 175 LEU A N 1
ATOM 1269 C CA . LEU A 1 175 ? 6.931 -3.737 -22.361 1.00 83.56 175 LEU A CA 1
ATOM 1270 C C . LEU A 1 175 ? 6.583 -4.071 -23.819 1.00 83.56 175 LEU A C 1
ATOM 1272 O O . LEU A 1 175 ? 6.192 -5.212 -24.071 1.00 83.56 175 LEU A O 1
ATOM 1276 N N . GLY A 1 176 ? 6.810 -3.140 -24.754 1.00 76.06 176 GLY A N 1
ATOM 1277 C CA . GLY A 1 176 ? 6.628 -3.339 -26.199 1.00 76.06 176 GLY A CA 1
ATOM 1278 C C . GLY A 1 176 ? 5.174 -3.264 -26.640 1.00 76.06 176 GLY A C 1
ATOM 1279 O O . GLY A 1 176 ? 4.604 -4.332 -26.958 1.00 76.06 176 GLY A O 1
#